Protein AF-A0A6A2ZH13-F1 (afdb_monomer_lite)

Structure (mmCIF, N/CA/C/O backbone):
data_AF-A0A6A2ZH13-F1
#
_entry.id   AF-A0A6A2ZH13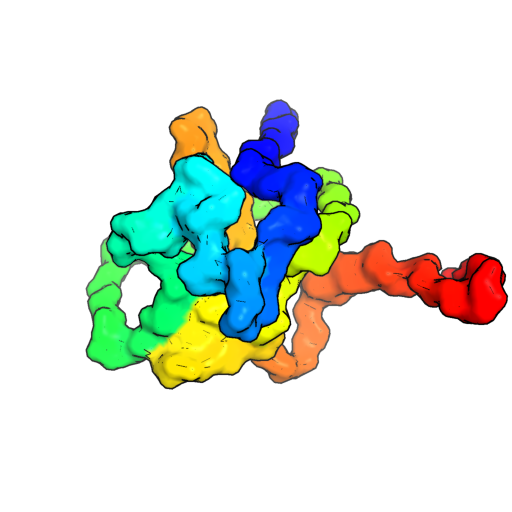-F1
#
loop_
_atom_site.group_PDB
_atom_site.id
_atom_site.type_symbol
_atom_site.label_atom_id
_atom_site.label_alt_id
_atom_site.label_comp_id
_atom_site.label_asym_id
_atom_site.label_entity_id
_atom_site.label_seq_id
_atom_site.pdbx_PDB_ins_code
_atom_site.Cartn_x
_atom_site.Cartn_y
_atom_site.Cartn_z
_atom_site.occupancy
_atom_site.B_iso_or_equiv
_atom_site.auth_seq_id
_atom_site.auth_comp_id
_atom_site.auth_asym_id
_atom_site.auth_atom_id
_atom_site.pdbx_PDB_model_num
ATOM 1 N N . MET A 1 1 ? -1.821 -17.998 -24.174 1.00 28.06 1 MET A N 1
ATOM 2 C CA . MET A 1 1 ? -1.899 -16.957 -23.129 1.00 28.06 1 MET A CA 1
ATOM 3 C C . MET A 1 1 ? -0.476 -16.535 -22.843 1.00 28.06 1 MET A C 1
ATOM 5 O O . MET A 1 1 ? 0.278 -17.348 -22.327 1.00 28.06 1 MET A O 1
ATOM 9 N N . ASN A 1 2 ? -0.084 -15.343 -23.284 1.00 23.81 2 ASN A N 1
ATOM 10 C CA . ASN A 1 2 ? 1.249 -14.827 -22.997 1.00 23.81 2 ASN A CA 1
ATOM 11 C C . ASN A 1 2 ? 1.234 -14.265 -21.579 1.00 23.81 2 ASN A C 1
ATOM 13 O O . ASN A 1 2 ? 0.382 -13.446 -21.248 1.00 23.81 2 ASN A O 1
ATOM 17 N N . VAL A 1 3 ? 2.145 -14.758 -20.747 1.00 30.86 3 VAL A N 1
ATOM 18 C CA . VAL A 1 3 ? 2.405 -14.202 -19.423 1.00 30.86 3 VAL A CA 1
ATOM 19 C C . VAL A 1 3 ? 3.229 -12.942 -19.642 1.00 30.86 3 VAL A C 1
ATOM 21 O O . VAL A 1 3 ? 4.420 -13.016 -19.932 1.00 30.86 3 VAL A O 1
ATOM 24 N N . SER A 1 4 ? 2.593 -11.782 -19.559 1.00 28.62 4 SER A N 1
ATOM 25 C CA . SER A 1 4 ? 3.297 -10.517 -19.397 1.00 28.62 4 SER A CA 1
ATOM 26 C C . SER A 1 4 ? 3.711 -10.417 -17.932 1.00 28.62 4 SER A C 1
ATOM 28 O O . SER A 1 4 ? 2.870 -10.290 -17.044 1.00 28.62 4 SER A O 1
ATOM 30 N N . ILE A 1 5 ? 5.017 -10.481 -17.671 1.00 37.97 5 ILE A N 1
ATOM 31 C CA . ILE A 1 5 ? 5.573 -9.938 -16.433 1.00 37.97 5 ILE A CA 1
ATOM 32 C C . ILE A 1 5 ? 5.234 -8.449 -16.469 1.00 37.97 5 ILE A C 1
ATOM 34 O O . ILE A 1 5 ? 5.678 -7.734 -17.367 1.00 37.97 5 ILE A O 1
ATOM 38 N N . ALA A 1 6 ? 4.401 -7.984 -15.543 1.00 35.94 6 ALA A N 1
ATOM 39 C CA . ALA A 1 6 ? 4.285 -6.557 -15.320 1.00 35.94 6 ALA A CA 1
ATOM 40 C C . ALA A 1 6 ? 5.614 -6.107 -14.699 1.00 35.94 6 ALA A C 1
ATOM 42 O O . ALA A 1 6 ? 5.851 -6.328 -13.515 1.00 35.94 6 ALA A O 1
ATOM 43 N N . SER A 1 7 ? 6.519 -5.562 -15.516 1.00 37.97 7 SER A N 1
ATOM 44 C CA . SER A 1 7 ? 7.622 -4.770 -14.987 1.00 37.97 7 SER A CA 1
ATOM 45 C C . SER A 1 7 ? 7.022 -3.452 -14.508 1.00 37.97 7 SER A C 1
ATOM 47 O O . SER A 1 7 ? 6.412 -2.705 -15.282 1.00 37.97 7 SER A O 1
ATOM 49 N N . PHE A 1 8 ? 7.124 -3.222 -13.207 1.00 50.12 8 PHE A N 1
ATOM 50 C CA . PHE A 1 8 ? 6.890 -1.920 -12.610 1.00 50.12 8 PHE A CA 1
ATOM 51 C C . PHE A 1 8 ? 8.252 -1.250 -12.489 1.00 50.12 8 PHE A C 1
ATOM 53 O O . PHE A 1 8 ? 9.172 -1.852 -11.936 1.00 50.12 8 PHE A O 1
ATOM 60 N N . ASP A 1 9 ? 8.383 -0.052 -13.062 1.00 45.75 9 ASP A N 1
ATOM 61 C CA . ASP A 1 9 ? 9.562 0.795 -12.884 1.00 45.75 9 ASP A CA 1
ATOM 62 C C . ASP A 1 9 ? 9.545 1.324 -11.448 1.00 45.75 9 ASP A C 1
ATOM 64 O O . ASP A 1 9 ? 9.076 2.423 -11.155 1.00 45.75 9 ASP A O 1
ATOM 68 N N . GLU A 1 10 ? 9.988 0.482 -10.528 1.00 54.59 10 GLU A N 1
ATOM 69 C CA . GLU A 1 10 ? 10.310 0.860 -9.162 1.00 54.59 10 GLU A CA 1
ATOM 70 C C . GLU A 1 10 ? 11.829 0.960 -9.037 1.00 54.59 10 GLU A C 1
ATOM 72 O O . GLU A 1 10 ? 12.555 0.318 -9.796 1.00 54.59 10 GLU A O 1
ATOM 77 N N . ALA A 1 11 ? 12.317 1.766 -8.092 1.00 53.09 11 ALA A N 1
ATOM 78 C CA . ALA A 1 11 ? 13.747 2.003 -7.920 1.00 53.09 11 ALA A CA 1
ATOM 79 C C . ALA A 1 11 ? 14.530 0.675 -7.849 1.00 53.09 11 ALA A C 1
ATOM 81 O O . ALA A 1 11 ? 14.278 -0.158 -6.975 1.00 53.09 11 ALA A O 1
ATOM 82 N N . GLU A 1 12 ? 15.453 0.470 -8.792 1.00 54.88 12 GLU A N 1
ATOM 83 C CA . GLU A 1 12 ? 16.316 -0.717 -8.831 1.00 54.88 12 GLU A CA 1
ATOM 84 C C . GLU A 1 12 ? 17.432 -0.646 -7.773 1.00 54.88 12 GLU A C 1
ATOM 86 O O . GLU A 1 12 ? 17.885 -1.684 -7.295 1.00 54.88 12 GLU A O 1
ATOM 91 N N . ASP A 1 13 ? 17.844 0.571 -7.383 1.00 59.72 13 ASP A N 1
ATOM 92 C CA . ASP A 1 13 ? 18.782 0.829 -6.285 1.00 59.72 13 ASP A CA 1
ATOM 93 C C . ASP A 1 13 ? 18.031 1.279 -5.026 1.00 59.72 13 ASP A C 1
ATOM 95 O O . ASP A 1 13 ? 17.500 2.386 -4.911 1.00 59.72 13 ASP A O 1
ATOM 99 N N . GLU A 1 14 ? 18.012 0.373 -4.060 1.00 60.22 14 GLU A N 1
ATOM 100 C CA . GLU A 1 14 ? 17.235 0.447 -2.829 1.00 60.22 14 GLU A CA 1
ATOM 101 C C . GLU A 1 14 ? 17.962 1.210 -1.699 1.00 60.22 14 GLU A C 1
ATOM 103 O O . GLU A 1 14 ? 17.412 1.358 -0.607 1.00 60.22 14 GLU A O 1
ATOM 108 N N . THR A 1 15 ? 19.181 1.725 -1.935 1.00 62.97 15 THR A N 1
ATOM 109 C CA . THR A 1 15 ? 19.929 2.575 -0.976 1.00 62.97 15 THR A CA 1
ATOM 110 C C . THR A 1 15 ? 19.598 4.067 -1.091 1.00 62.97 15 THR A C 1
ATOM 112 O O . THR A 1 15 ? 20.050 4.902 -0.287 1.00 62.97 15 THR A O 1
ATOM 115 N N . VAL A 1 16 ? 18.813 4.413 -2.109 1.00 81.94 16 VAL A N 1
ATOM 116 C CA . VAL A 1 16 ? 18.514 5.795 -2.478 1.00 81.94 16 VAL A CA 1
ATOM 117 C C . VAL A 1 16 ? 17.502 6.418 -1.513 1.00 81.94 16 VAL A C 1
ATOM 119 O O . VAL A 1 16 ? 17.639 7.598 -1.205 1.00 81.94 16 VAL A O 1
ATOM 122 N N . PHE A 1 17 ? 16.576 5.637 -0.942 1.00 88.56 17 PHE A N 1
ATOM 123 C CA . PHE A 1 17 ? 15.540 6.118 -0.019 1.00 88.56 17 PHE A CA 1
ATOM 124 C C . PHE A 1 17 ? 15.406 5.251 1.247 1.00 88.56 17 PHE A C 1
ATOM 126 O O . PHE A 1 17 ? 15.909 4.133 1.320 1.00 88.56 17 PHE A O 1
ATOM 133 N N . THR A 1 18 ? 14.732 5.773 2.274 1.00 88.62 18 THR A N 1
ATOM 134 C CA . THR A 1 18 ? 14.385 5.038 3.502 1.00 88.62 18 THR A CA 1
ATOM 135 C C . THR A 1 18 ? 12.989 5.407 4.002 1.00 88.62 18 THR A C 1
ATOM 137 O O . THR A 1 18 ? 12.449 6.458 3.661 1.00 88.62 18 THR A O 1
ATOM 140 N N . TYR A 1 19 ? 12.421 4.560 4.861 1.00 88.69 19 TYR A N 1
ATOM 141 C CA . TYR A 1 19 ? 11.164 4.806 5.577 1.00 88.69 19 TYR A CA 1
ATOM 142 C C . TYR A 1 19 ? 11.361 5.516 6.925 1.00 88.69 19 TYR A C 1
ATOM 144 O O . TYR A 1 19 ? 10.391 5.803 7.626 1.00 88.69 19 TYR A O 1
ATOM 152 N N . ILE A 1 20 ? 12.608 5.793 7.321 1.00 90.06 20 ILE A N 1
ATOM 153 C CA . ILE A 1 20 ? 12.905 6.457 8.594 1.00 90.06 20 ILE A CA 1
ATOM 154 C C . ILE A 1 20 ? 12.592 7.953 8.477 1.00 90.06 20 ILE A C 1
ATOM 156 O O . ILE A 1 20 ? 13.302 8.716 7.816 1.00 90.06 20 ILE A O 1
ATOM 160 N N . GLU A 1 21 ? 11.525 8.367 9.157 1.00 92.31 21 GLU A N 1
ATOM 161 C CA . GLU A 1 21 ? 11.105 9.764 9.281 1.00 92.31 21 GLU A CA 1
ATOM 162 C C . GLU A 1 21 ? 12.221 10.667 9.829 1.00 92.31 21 GLU A C 1
ATOM 164 O O . GLU A 1 21 ? 12.980 10.287 10.720 1.00 92.31 21 GLU A O 1
ATOM 169 N N . GLY A 1 22 ? 12.291 11.899 9.318 1.00 92.44 22 GLY A N 1
ATOM 170 C CA . GLY A 1 22 ? 13.236 12.923 9.781 1.00 92.44 22 GLY A CA 1
ATOM 171 C C . GLY A 1 22 ? 14.671 12.785 9.259 1.00 92.44 22 GLY A C 1
ATOM 172 O O . GLY A 1 22 ? 15.501 13.632 9.578 1.00 92.44 22 GLY A O 1
ATOM 173 N N . THR A 1 23 ? 14.964 11.760 8.457 1.00 93.50 23 THR A N 1
ATOM 174 C CA . THR A 1 23 ? 16.232 11.651 7.719 1.00 93.50 23 THR A CA 1
ATOM 175 C C . THR A 1 23 ? 16.162 12.403 6.390 1.00 93.50 23 THR A C 1
ATOM 177 O O . THR A 1 23 ? 15.077 12.648 5.864 1.00 93.50 23 THR A O 1
ATOM 180 N N . ASP A 1 24 ? 17.322 12.723 5.819 1.00 93.12 24 ASP A N 1
ATOM 181 C CA . ASP A 1 24 ? 17.467 13.332 4.489 1.00 93.12 24 ASP A CA 1
ATOM 182 C C . ASP A 1 24 ? 17.001 12.420 3.341 1.00 93.12 24 ASP A C 1
ATOM 184 O O . ASP A 1 24 ? 16.807 12.887 2.224 1.00 93.12 24 ASP A O 1
ATOM 188 N N . LYS A 1 25 ? 16.782 11.132 3.627 1.00 91.88 25 LYS A N 1
ATOM 189 C CA . LYS A 1 25 ? 16.256 10.115 2.706 1.00 91.88 25 LYS A CA 1
ATOM 190 C C . LYS A 1 25 ? 14.860 9.604 3.087 1.00 91.88 25 LYS A C 1
ATOM 192 O O . LYS A 1 25 ? 14.383 8.630 2.501 1.00 91.88 25 LYS A O 1
ATOM 197 N N . GLY A 1 26 ? 14.233 10.208 4.097 1.00 92.62 26 GLY A N 1
ATOM 198 C CA . GLY A 1 26 ? 12.935 9.787 4.621 1.00 92.62 26 GLY A CA 1
ATOM 199 C C . GLY A 1 26 ? 11.768 10.151 3.694 1.00 92.62 26 GLY A C 1
ATOM 200 O O . GLY A 1 26 ? 11.949 10.944 2.769 1.00 92.62 26 GLY A O 1
ATOM 201 N N . PRO A 1 27 ? 10.545 9.653 3.964 1.00 93.06 27 PRO A N 1
ATOM 202 C CA . PRO A 1 27 ? 9.388 9.829 3.077 1.00 93.06 27 PRO A CA 1
ATOM 203 C C . PRO A 1 27 ? 9.065 11.274 2.684 1.00 93.06 27 PRO A C 1
ATOM 205 O O . PRO A 1 27 ? 8.659 11.538 1.557 1.00 93.06 27 PRO A O 1
ATOM 208 N N . LYS A 1 28 ? 9.300 12.232 3.587 1.00 93.69 28 LYS A N 1
ATOM 209 C CA . LYS A 1 28 ? 9.086 13.671 3.335 1.00 93.69 28 LYS A CA 1
ATOM 210 C C . LYS A 1 28 ? 10.089 14.299 2.366 1.00 93.69 28 LYS A C 1
ATOM 212 O O . LYS A 1 28 ? 9.871 15.420 1.918 1.00 93.69 28 LYS A O 1
ATOM 217 N N . GLU A 1 29 ? 11.188 13.606 2.094 1.00 94.94 29 GLU A N 1
ATOM 218 C CA . GLU A 1 29 ? 12.286 14.080 1.255 1.00 94.94 29 GLU A CA 1
ATOM 219 C C . GLU A 1 29 ? 12.348 13.340 -0.091 1.00 94.94 29 GLU A C 1
ATOM 221 O O . GLU A 1 29 ? 13.099 13.754 -0.972 1.00 94.94 29 GLU A O 1
ATOM 226 N N . TRP A 1 30 ? 11.545 12.284 -0.297 1.00 93.00 30 TRP A N 1
ATOM 227 C CA . TRP A 1 30 ? 11.628 11.418 -1.480 1.00 93.00 30 TRP A CA 1
ATOM 228 C C . TRP A 1 30 ? 11.529 12.168 -2.810 1.00 93.00 30 TRP A C 1
ATOM 230 O O . TRP A 1 30 ? 12.286 11.861 -3.730 1.00 93.00 30 TRP A O 1
ATOM 240 N N . GLY A 1 31 ? 10.673 13.190 -2.925 1.00 92.44 31 GLY A N 1
ATOM 241 C CA . GLY A 1 31 ? 10.552 13.960 -4.165 1.00 92.44 31 GLY A CA 1
ATOM 242 C C . GLY A 1 31 ? 11.772 14.818 -4.518 1.00 92.44 31 GLY A C 1
ATOM 243 O O . GLY A 1 31 ? 11.839 15.343 -5.631 1.00 92.44 31 GLY A O 1
ATOM 244 N N . LYS A 1 32 ? 12.740 14.947 -3.603 1.00 93.62 32 LYS A N 1
ATOM 245 C CA . LYS A 1 32 ? 13.996 15.690 -3.789 1.00 93.62 32 LYS A CA 1
ATOM 246 C C . LYS A 1 32 ? 15.181 14.784 -4.119 1.00 93.62 32 LYS A C 1
ATOM 248 O O . LYS A 1 32 ? 16.205 15.294 -4.568 1.00 93.62 32 LYS A O 1
ATOM 253 N N . LEU A 1 33 ? 15.052 13.476 -3.889 1.00 91.25 33 LEU A N 1
ATOM 254 C CA . LEU A 1 33 ? 16.135 12.504 -4.067 1.00 91.25 33 LEU A CA 1
ATOM 255 C C . LEU A 1 33 ? 16.423 12.222 -5.544 1.00 91.25 33 LEU A C 1
ATOM 257 O O . LEU A 1 33 ? 17.583 12.081 -5.923 1.00 91.25 33 LEU A O 1
ATOM 261 N N . ASP A 1 34 ? 15.379 12.191 -6.374 1.00 88.31 34 ASP A N 1
ATOM 262 C CA . ASP A 1 34 ? 15.480 11.957 -7.813 1.00 88.31 34 ASP A CA 1
ATOM 263 C C . ASP A 1 34 ? 14.513 12.885 -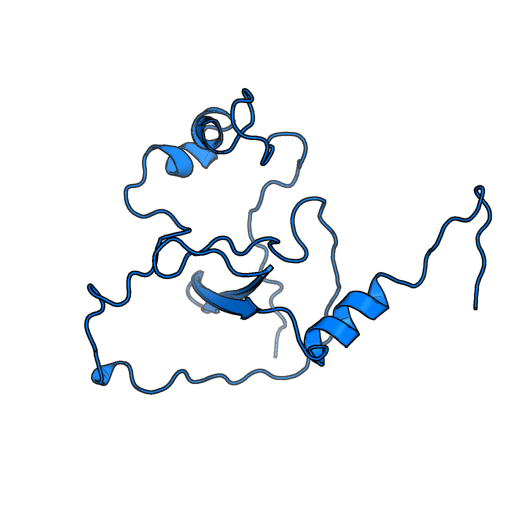8.575 1.00 88.31 34 ASP A C 1
ATOM 265 O O . ASP A 1 34 ? 13.335 12.987 -8.205 1.00 88.31 34 ASP A O 1
ATOM 269 N N . PRO A 1 35 ? 14.950 13.553 -9.661 1.00 88.44 35 PRO A N 1
ATOM 270 C CA . PRO A 1 35 ? 14.071 14.359 -10.508 1.00 88.44 35 PRO A CA 1
ATOM 271 C C . PRO A 1 35 ? 12.812 13.632 -11.014 1.00 88.44 35 PRO A C 1
ATOM 273 O O . PRO A 1 35 ? 11.771 14.273 -11.183 1.00 88.44 35 PRO A O 1
ATOM 276 N N . HIS A 1 36 ? 12.875 12.315 -11.232 1.00 88.19 36 HIS A N 1
ATOM 277 C CA . HIS A 1 36 ? 11.741 11.487 -11.655 1.00 88.19 36 HIS A CA 1
ATOM 278 C C . HIS A 1 36 ? 10.728 11.248 -10.525 1.00 88.19 36 HIS A C 1
ATOM 280 O O . HIS A 1 36 ? 9.570 10.935 -10.798 1.00 88.19 36 HIS A O 1
ATOM 286 N N . TRP A 1 37 ? 11.119 11.439 -9.261 1.00 90.62 37 TRP A N 1
ATOM 287 C CA . TRP A 1 37 ? 10.267 11.216 -8.083 1.00 90.62 37 TRP A CA 1
ATOM 288 C C . TRP A 1 37 ? 9.593 12.488 -7.581 1.00 90.62 37 TRP A C 1
ATOM 290 O O . TRP A 1 37 ? 8.833 12.453 -6.618 1.00 90.62 37 TRP A O 1
ATOM 300 N N . LYS A 1 38 ? 9.782 13.616 -8.270 1.00 92.31 38 LYS A N 1
ATOM 301 C CA . LYS A 1 38 ? 9.193 14.920 -7.926 1.00 92.31 38 LYS A CA 1
ATOM 302 C C . LYS A 1 38 ? 7.677 14.881 -7.685 1.00 92.31 38 LYS A C 1
ATOM 304 O O . LYS A 1 38 ? 7.126 15.743 -6.995 1.00 92.31 38 LYS A O 1
ATOM 309 N N . LEU A 1 39 ? 6.975 13.903 -8.258 1.00 90.19 39 LEU A N 1
ATOM 310 C CA . LEU A 1 39 ? 5.546 13.696 -8.023 1.00 90.19 39 LEU A CA 1
ATOM 311 C C . LEU A 1 39 ? 5.211 13.353 -6.563 1.00 90.19 39 LEU A C 1
ATOM 313 O O . LEU A 1 39 ? 4.125 13.737 -6.133 1.00 90.19 39 LEU A O 1
ATOM 317 N N . CYS A 1 40 ? 6.125 12.735 -5.808 1.00 89.25 40 CYS A N 1
ATOM 318 C CA . CYS A 1 40 ? 5.959 12.452 -4.377 1.00 89.25 40 CYS A CA 1
ATOM 319 C C . CYS A 1 40 ? 5.730 13.734 -3.555 1.00 89.25 40 CYS A C 1
ATOM 321 O O . CYS A 1 40 ? 4.959 13.722 -2.601 1.00 89.25 40 CYS A O 1
ATOM 323 N N . ASP A 1 41 ? 6.313 14.859 -3.984 1.00 90.00 41 ASP A N 1
ATOM 324 C CA . ASP A 1 41 ? 6.175 16.157 -3.306 1.00 90.00 41 ASP A CA 1
ATOM 325 C C . ASP A 1 41 ? 5.096 17.045 -3.941 1.00 90.00 41 ASP A C 1
ATOM 327 O O . ASP A 1 41 ? 4.447 17.852 -3.274 1.00 90.00 41 ASP A O 1
ATOM 331 N N . THR A 1 42 ? 4.933 16.963 -5.263 1.00 89.81 42 THR A N 1
ATOM 332 C CA . THR A 1 42 ? 4.166 17.964 -6.025 1.00 89.81 42 THR A CA 1
ATOM 333 C C . THR A 1 42 ? 2.738 17.545 -6.348 1.00 89.81 42 THR A C 1
ATOM 335 O O . THR A 1 42 ? 1.896 18.397 -6.657 1.00 89.81 42 THR A O 1
ATOM 338 N N . ARG A 1 43 ? 2.429 16.246 -6.310 1.00 89.19 43 ARG A N 1
ATOM 339 C CA . ARG A 1 43 ? 1.115 15.747 -6.714 1.00 89.19 43 ARG A CA 1
ATOM 340 C C . ARG A 1 43 ? 0.122 15.860 -5.558 1.00 89.19 43 ARG A C 1
ATOM 342 O O . ARG A 1 43 ? 0.395 15.467 -4.435 1.00 89.19 43 ARG A O 1
ATOM 349 N N . LYS A 1 44 ? -1.086 16.351 -5.850 1.00 90.06 44 LYS A N 1
ATOM 350 C CA . LYS A 1 44 ? -2.161 16.500 -4.845 1.00 90.06 44 LYS A CA 1
ATOM 351 C C . LYS A 1 44 ? -2.886 15.193 -4.511 1.00 90.06 44 LYS A C 1
ATOM 353 O O . LYS A 1 44 ? -3.562 15.112 -3.494 1.00 90.06 44 LYS A O 1
ATOM 358 N N . LEU A 1 45 ? -2.792 14.206 -5.399 1.00 92.50 45 LEU A N 1
ATOM 359 C CA . LEU A 1 45 ? -3.429 12.898 -5.266 1.00 92.50 45 LEU A CA 1
ATOM 360 C C . LEU A 1 45 ? -2.330 11.862 -5.036 1.00 92.50 45 LEU A C 1
ATOM 362 O O . LEU A 1 45 ? -1.757 11.327 -5.989 1.00 92.50 45 LEU A O 1
ATOM 366 N N . GLN A 1 46 ? -1.989 11.669 -3.767 1.00 94.00 46 GLN A N 1
ATOM 367 C CA . GLN A 1 46 ? -1.032 10.672 -3.298 1.00 94.00 46 GLN A CA 1
ATOM 368 C C . GLN A 1 46 ? -1.735 9.663 -2.393 1.00 94.00 46 GLN A C 1
ATOM 370 O O . GLN A 1 46 ? -2.764 9.964 -1.785 1.00 94.00 46 GLN A O 1
ATOM 375 N N . SER A 1 47 ? -1.156 8.472 -2.342 1.00 94.38 47 SER A N 1
ATOM 376 C CA . SER A 1 47 ? -1.502 7.403 -1.414 1.00 94.38 47 SER A CA 1
ATOM 377 C C . SER A 1 47 ? -0.311 7.169 -0.477 1.00 94.38 47 SER A C 1
ATOM 379 O O . SER A 1 47 ? 0.807 7.532 -0.845 1.00 94.38 47 SER A O 1
ATOM 381 N N . PRO A 1 48 ? -0.523 6.568 0.706 1.00 95.75 48 PRO A N 1
ATOM 382 C CA . PRO A 1 48 ? -1.808 6.147 1.275 1.00 95.75 48 PRO A CA 1
ATOM 383 C C . PRO A 1 48 ? -2.679 7.325 1.744 1.00 95.75 48 PRO A C 1
ATOM 385 O O . PRO A 1 48 ? -2.210 8.453 1.888 1.00 95.75 48 PRO A O 1
ATOM 388 N N . ILE A 1 49 ? -3.959 7.053 2.008 1.00 96.31 49 ILE A N 1
ATOM 389 C CA . ILE A 1 49 ? -4.898 8.013 2.611 1.00 96.31 49 ILE A CA 1
ATOM 390 C C . ILE A 1 49 ? -5.545 7.447 3.878 1.00 96.31 49 ILE A C 1
ATOM 392 O O . ILE A 1 49 ? -5.589 6.230 4.080 1.00 96.31 49 ILE A O 1
ATOM 396 N N . ASP A 1 50 ? -6.109 8.336 4.697 1.00 96.69 50 ASP A N 1
ATOM 397 C CA . ASP A 1 50 ? -7.090 7.935 5.704 1.00 96.69 50 ASP A CA 1
ATOM 398 C C . ASP A 1 50 ? -8.462 7.713 5.062 1.00 96.69 50 ASP A C 1
ATOM 400 O O . ASP A 1 50 ? -8.905 8.497 4.219 1.00 96.69 50 ASP A O 1
ATOM 404 N N . ILE A 1 51 ? -9.151 6.660 5.499 1.00 96.06 51 ILE A N 1
ATOM 405 C CA . ILE A 1 51 ? -10.499 6.294 5.066 1.00 96.06 51 ILE A CA 1
ATOM 406 C C . ILE A 1 51 ? -11.460 6.542 6.241 1.00 96.06 51 ILE A C 1
ATOM 408 O O . ILE A 1 51 ? -11.701 5.644 7.058 1.00 96.06 51 ILE A O 1
ATOM 412 N N . PRO A 1 52 ? -12.010 7.764 6.369 1.00 94.06 52 PRO A N 1
ATOM 413 C CA . PRO A 1 52 ? -12.913 8.113 7.456 1.00 94.06 52 PRO A CA 1
ATOM 414 C C . PRO A 1 52 ? -14.331 7.613 7.172 1.00 94.06 52 PRO A C 1
ATOM 416 O O . PRO A 1 52 ? -14.951 8.003 6.181 1.00 94.06 52 PRO A O 1
ATOM 419 N N . SER A 1 53 ? -14.907 6.825 8.080 1.00 88.81 53 SER A N 1
ATOM 420 C CA . SER A 1 53 ? -16.246 6.243 7.907 1.00 88.81 53 SER A CA 1
ATOM 421 C C . SER A 1 53 ? -17.350 7.294 7.748 1.00 88.81 53 SER A C 1
ATOM 423 O O . SER A 1 53 ? -18.335 7.052 7.059 1.00 88.81 53 SER A O 1
ATOM 425 N N . GLY A 1 54 ? -17.180 8.478 8.346 1.00 89.50 54 GLY A N 1
ATOM 426 C CA . GLY A 1 54 ? -18.150 9.578 8.285 1.00 89.50 54 GLY A CA 1
ATOM 42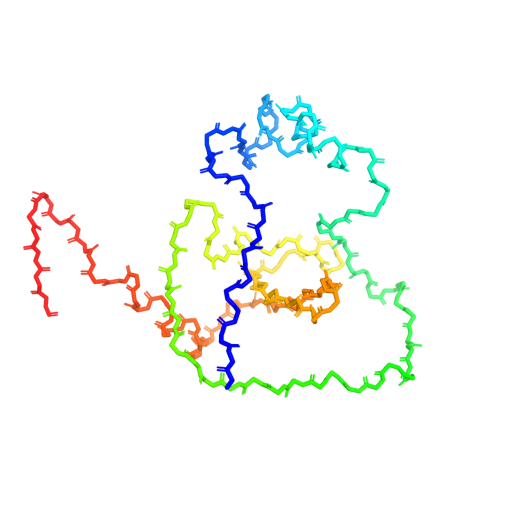7 C C . GLY A 1 54 ? -18.124 10.422 7.005 1.00 89.50 54 GLY A C 1
ATOM 428 O O . GLY A 1 54 ? -18.968 11.300 6.863 1.00 89.50 54 GLY A O 1
ATOM 429 N N . LYS A 1 55 ? -17.172 10.201 6.085 1.00 89.25 55 LYS A N 1
ATOM 430 C CA . LYS A 1 55 ? -17.078 10.956 4.815 1.00 89.25 55 LYS A CA 1
ATOM 431 C C . LYS A 1 55 ? -17.218 10.069 3.575 1.00 89.25 55 LYS A C 1
ATOM 433 O O . LYS A 1 55 ? -16.879 10.495 2.474 1.00 89.25 55 LYS A O 1
ATOM 438 N N . LEU A 1 56 ? -17.691 8.835 3.745 1.00 90.12 56 LEU A N 1
ATOM 439 C CA . LEU A 1 56 ? -17.876 7.907 2.636 1.00 90.12 56 LEU A CA 1
ATOM 440 C C . LEU A 1 56 ? -19.168 8.224 1.885 1.00 90.12 56 LEU A C 1
ATOM 442 O O . LEU A 1 56 ? -20.242 8.310 2.478 1.00 90.12 56 LEU A O 1
ATOM 446 N N . GLN A 1 57 ? -19.063 8.344 0.565 1.00 92.69 57 GLN A N 1
ATOM 447 C CA . GLN A 1 57 ? -20.221 8.365 -0.316 1.00 92.69 57 GLN A CA 1
ATOM 448 C C . GLN A 1 57 ? -20.510 6.937 -0.779 1.00 92.69 57 GLN A C 1
ATOM 450 O O . GLN A 1 57 ? -19.670 6.299 -1.412 1.00 92.69 57 GLN A O 1
ATOM 455 N N . LEU A 1 58 ? -21.706 6.430 -0.474 1.00 90.12 58 LEU A N 1
ATOM 456 C CA . LEU A 1 58 ? -22.158 5.162 -1.035 1.00 90.12 58 LEU A CA 1
ATOM 457 C C . LEU A 1 58 ? -22.484 5.365 -2.513 1.00 90.12 58 LEU A C 1
ATOM 459 O O . LEU A 1 58 ? -23.321 6.196 -2.863 1.00 90.12 58 LEU A O 1
ATOM 463 N N . VAL A 1 59 ? -21.844 4.572 -3.370 1.00 94.12 59 VAL A N 1
ATOM 464 C CA . VAL A 1 59 ? -22.065 4.587 -4.819 1.00 94.12 59 VAL A CA 1
ATOM 465 C C . VAL A 1 59 ? -22.487 3.179 -5.259 1.00 94.12 59 VAL A C 1
ATOM 467 O O . VAL A 1 59 ? -21.649 2.395 -5.705 1.00 94.12 59 VAL A O 1
ATOM 470 N N . PRO A 1 60 ? -23.778 2.808 -5.115 1.00 92.50 60 PRO A N 1
ATOM 471 C CA . PRO A 1 60 ? -24.250 1.450 -5.408 1.00 92.50 60 PRO A CA 1
ATOM 472 C C . PRO A 1 60 ? -24.007 1.003 -6.855 1.00 92.50 60 PRO A C 1
ATOM 474 O O . PRO A 1 60 ? -23.887 -0.192 -7.118 1.00 92.50 60 PRO A O 1
ATOM 477 N N . SER A 1 61 ? -23.902 1.952 -7.789 1.00 95.88 61 SER A N 1
ATOM 478 C CA . SER A 1 61 ? -23.627 1.689 -9.204 1.00 95.88 61 SER A CA 1
ATOM 479 C C . SER A 1 61 ? -22.251 1.070 -9.465 1.00 95.88 61 SER A C 1
ATOM 481 O O . SER A 1 61 ? -22.079 0.451 -10.511 1.00 95.88 61 SER A O 1
ATOM 483 N N . LEU A 1 62 ? -21.298 1.164 -8.525 1.00 92.75 62 LEU A N 1
ATOM 484 C CA . LEU A 1 62 ? -20.016 0.453 -8.619 1.00 92.75 62 LEU A CA 1
ATOM 485 C C . LEU A 1 62 ? -20.196 -1.074 -8.599 1.00 92.75 62 LEU A C 1
ATOM 487 O O . LEU A 1 62 ? -19.358 -1.807 -9.121 1.00 92.75 62 LEU A O 1
ATOM 491 N N . GLY A 1 63 ? -21.299 -1.562 -8.023 1.00 94.12 63 GLY A N 1
ATOM 492 C CA . GLY A 1 63 ? -21.571 -2.987 -7.897 1.00 94.12 63 GLY A CA 1
ATOM 493 C C . GLY A 1 63 ? -20.581 -3.709 -6.977 1.00 94.12 63 GLY A C 1
ATOM 494 O O . GLY A 1 63 ? -19.912 -3.113 -6.135 1.00 94.12 63 GLY A O 1
ATOM 495 N N . LYS A 1 64 ? -20.524 -5.038 -7.109 1.00 93.50 64 LYS A N 1
ATOM 496 C CA . LYS A 1 64 ? -19.577 -5.881 -6.365 1.00 93.50 64 LYS A CA 1
ATOM 497 C C . LYS A 1 64 ? -18.247 -5.954 -7.107 1.00 93.50 64 LYS A C 1
ATOM 499 O O . LYS A 1 64 ? -18.243 -6.094 -8.331 1.00 93.50 64 LYS A O 1
ATOM 504 N N . LEU A 1 65 ? -17.144 -5.957 -6.357 1.00 92.25 65 LEU A N 1
ATOM 505 C CA . LEU A 1 65 ? -15.819 -6.232 -6.908 1.00 92.25 65 LEU A CA 1
ATOM 506 C C . LEU A 1 65 ? -15.826 -7.606 -7.596 1.00 92.25 65 LEU A C 1
ATOM 508 O O . LEU A 1 65 ? -16.204 -8.612 -6.992 1.00 92.25 65 LEU A O 1
ATOM 512 N N . LYS A 1 66 ? -15.431 -7.638 -8.871 1.00 94.00 66 LYS A N 1
ATOM 513 C CA . LYS A 1 66 ? -15.311 -8.866 -9.661 1.00 94.00 66 LYS A CA 1
ATOM 514 C C . LYS A 1 66 ? -13.845 -9.267 -9.714 1.00 94.00 66 LYS A C 1
ATOM 516 O O . LYS A 1 66 ? -13.032 -8.534 -10.263 1.00 94.00 66 LYS A O 1
ATOM 521 N N . MET A 1 67 ? -13.527 -10.432 -9.164 1.00 89.69 67 MET A N 1
ATOM 522 C CA . MET A 1 67 ? -12.174 -10.982 -9.145 1.00 89.69 67 MET A CA 1
ATOM 523 C C . MET A 1 67 ? -12.181 -12.310 -9.892 1.00 89.69 67 MET A C 1
ATOM 525 O O . MET A 1 67 ? -12.982 -13.187 -9.577 1.00 89.69 67 MET A O 1
ATOM 529 N N . ASN A 1 68 ? -11.304 -12.450 -10.884 1.00 92.44 68 ASN A N 1
ATOM 530 C CA . ASN A 1 68 ? -11.140 -13.680 -11.655 1.00 92.44 68 ASN A CA 1
ATOM 531 C C . ASN A 1 68 ? -9.656 -14.059 -11.699 1.00 92.44 68 ASN A C 1
ATOM 533 O O . ASN A 1 68 ? -8.988 -13.895 -12.720 1.00 92.44 68 ASN A O 1
ATOM 537 N N . TYR A 1 69 ? -9.125 -14.488 -10.554 1.00 87.44 69 TYR A N 1
ATOM 538 C CA . TYR A 1 69 ? -7.737 -14.923 -10.439 1.00 87.44 69 TYR A CA 1
ATOM 539 C C . TYR A 1 69 ? -7.605 -16.408 -10.730 1.00 87.44 69 TYR A C 1
ATOM 541 O O . TYR A 1 69 ? -8.375 -17.222 -10.225 1.00 87.44 69 TYR A O 1
ATOM 549 N N . ASN A 1 70 ? -6.572 -16.750 -11.491 1.00 88.00 70 ASN A N 1
ATOM 550 C CA . ASN A 1 70 ? -6.193 -18.126 -11.761 1.00 88.00 70 ASN A CA 1
ATOM 551 C C . ASN A 1 70 ? -4.800 -18.379 -11.179 1.00 88.00 70 ASN A C 1
ATOM 553 O O . ASN A 1 70 ? -3.940 -17.502 -11.289 1.00 88.00 70 ASN A O 1
ATOM 557 N N . PRO A 1 71 ? -4.553 -19.550 -10.568 1.00 87.06 71 PRO A N 1
ATOM 558 C CA . PRO A 1 71 ? -3.216 -19.921 -10.135 1.00 87.06 71 PRO A CA 1
ATOM 559 C C . PRO A 1 71 ? -2.240 -19.916 -11.312 1.00 87.06 71 PRO A C 1
ATOM 561 O O . PRO A 1 71 ? -2.524 -20.482 -12.367 1.00 87.06 71 PRO A O 1
ATOM 564 N N . VAL A 1 72 ? -1.077 -19.308 -11.107 1.00 85.06 72 VAL A N 1
ATOM 565 C CA . VAL A 1 72 ? 0.037 -19.297 -12.058 1.00 85.06 72 VAL A CA 1
ATOM 566 C C . VAL A 1 72 ? 1.349 -19.476 -11.293 1.00 85.06 72 VAL A C 1
ATOM 568 O O . VAL A 1 72 ? 1.410 -19.107 -10.116 1.00 85.06 72 VAL A O 1
ATOM 571 N N . PRO A 1 73 ? 2.402 -20.036 -11.915 1.00 87.62 73 PRO A N 1
ATOM 572 C CA . PRO A 1 73 ? 3.735 -20.011 -11.329 1.00 87.62 73 PRO A CA 1
ATOM 573 C C . PRO A 1 73 ? 4.152 -18.571 -11.013 1.00 87.62 73 PRO A C 1
ATOM 575 O O . PRO A 1 73 ? 4.012 -17.683 -11.853 1.00 87.62 73 PRO A O 1
ATOM 578 N N . ALA A 1 74 ? 4.661 -18.350 -9.806 1.00 81.69 74 ALA A N 1
ATOM 579 C CA . ALA A 1 74 ? 5.094 -17.045 -9.327 1.00 81.69 74 ALA A CA 1
ATOM 580 C C . ALA A 1 74 ? 6.427 -17.177 -8.588 1.00 81.69 74 ALA A C 1
ATOM 582 O O . ALA A 1 74 ? 6.725 -18.224 -8.011 1.00 81.69 74 ALA A O 1
ATOM 583 N N . VAL A 1 75 ? 7.216 -16.104 -8.600 1.00 81.38 75 VAL A N 1
ATOM 584 C CA . VAL A 1 75 ? 8.485 -16.012 -7.873 1.00 81.38 75 VAL A CA 1
ATOM 585 C C . VAL A 1 75 ? 8.306 -15.029 -6.729 1.00 81.38 75 VAL A C 1
ATOM 587 O O . VAL A 1 75 ? 7.885 -13.894 -6.945 1.00 81.38 75 VAL A O 1
ATOM 590 N N . LEU A 1 76 ? 8.636 -15.464 -5.515 1.00 80.56 76 LEU A N 1
ATOM 591 C CA . LEU A 1 76 ? 8.729 -14.569 -4.372 1.00 80.56 76 LEU A CA 1
ATOM 592 C C . LEU A 1 76 ? 10.071 -13.838 -4.444 1.00 80.56 76 LEU A C 1
ATOM 594 O O . LEU A 1 76 ? 11.122 -14.469 -4.345 1.00 80.56 76 LEU A O 1
ATOM 598 N N . LYS A 1 77 ? 10.036 -12.519 -4.629 1.00 77.75 77 LYS A N 1
ATOM 599 C CA . LYS A 1 77 ? 11.228 -11.669 -4.630 1.00 77.75 77 LYS A CA 1
ATOM 600 C C . LYS A 1 77 ? 11.195 -10.796 -3.384 1.00 77.75 77 LYS A C 1
ATOM 602 O O . LYS A 1 77 ? 10.265 -10.021 -3.212 1.00 77.75 77 LYS A O 1
ATOM 607 N N . ASN A 1 78 ? 12.199 -10.939 -2.524 1.00 73.56 78 ASN A N 1
ATOM 608 C CA . ASN A 1 78 ? 12.447 -9.979 -1.458 1.00 73.56 78 ASN A CA 1
ATOM 609 C C . ASN A 1 78 ? 13.328 -8.859 -2.015 1.00 73.56 78 ASN A C 1
ATOM 611 O O . ASN A 1 78 ? 14.422 -9.132 -2.508 1.00 73.56 78 ASN A O 1
ATOM 615 N N . ARG A 1 79 ? 12.837 -7.629 -1.935 1.00 67.69 79 ARG A N 1
ATOM 616 C CA . ARG A 1 79 ? 13.489 -6.409 -2.421 1.00 67.69 79 ARG A CA 1
ATOM 617 C C . ARG A 1 79 ? 13.896 -5.475 -1.277 1.00 67.69 79 ARG A C 1
ATOM 619 O O . ARG A 1 79 ? 13.858 -4.260 -1.390 1.00 67.69 79 ARG A O 1
ATOM 626 N N . GLY A 1 80 ? 14.143 -6.042 -0.095 1.00 68.50 80 GLY A N 1
ATOM 627 C CA . GLY A 1 80 ? 14.536 -5.310 1.113 1.00 68.50 80 GLY A CA 1
ATOM 628 C C . GLY A 1 80 ? 13.402 -4.520 1.778 1.00 68.50 80 GLY A C 1
ATOM 629 O O . GLY A 1 80 ? 13.243 -4.601 2.995 1.00 68.50 80 GLY A O 1
ATOM 630 N N . HIS A 1 81 ? 12.595 -3.810 0.992 1.00 65.81 81 HIS A N 1
ATOM 631 C CA . HIS A 1 81 ? 11.578 -2.859 1.435 1.00 65.81 81 HIS A CA 1
ATOM 632 C C . HIS A 1 81 ? 10.146 -3.387 1.320 1.00 65.81 81 HIS A C 1
ATOM 634 O O . HIS A 1 81 ? 9.269 -2.925 2.048 1.00 65.81 81 HIS A O 1
ATOM 640 N N . ASP A 1 82 ? 9.900 -4.374 0.455 1.00 63.72 82 ASP A N 1
ATOM 641 C CA . ASP A 1 82 ? 8.564 -4.893 0.179 1.00 63.72 82 ASP A CA 1
ATOM 642 C C . ASP A 1 82 ? 8.534 -6.422 -0.006 1.00 63.72 82 ASP A C 1
ATOM 644 O O . ASP A 1 82 ? 9.066 -7.026 -0.932 1.00 63.72 82 ASP A O 1
ATOM 648 N N . ILE A 1 83 ? 7.838 -7.062 0.928 1.00 66.44 83 ILE A N 1
ATOM 649 C CA . ILE A 1 83 ? 7.107 -8.325 0.708 1.00 66.44 83 ILE A CA 1
ATOM 650 C C . ILE A 1 83 ? 5.640 -8.118 1.120 1.00 66.44 83 ILE A C 1
ATOM 652 O O . ILE A 1 83 ? 4.723 -8.757 0.606 1.00 66.44 83 ILE A O 1
ATOM 656 N N . LYS A 1 84 ? 5.431 -7.226 2.096 1.00 72.06 84 LYS A N 1
ATOM 657 C CA . LYS A 1 84 ? 4.163 -6.788 2.674 1.00 72.06 84 LYS A CA 1
ATOM 658 C C . LYS A 1 84 ? 4.408 -5.487 3.448 1.00 72.06 84 LYS A C 1
ATOM 660 O O . LYS A 1 84 ? 5.491 -5.334 4.015 1.00 72.06 84 LYS A O 1
ATOM 665 N N . HIS A 1 85 ? 3.406 -4.619 3.563 1.00 84.00 85 HIS A N 1
ATOM 666 C CA . HIS A 1 85 ? 3.511 -3.420 4.400 1.00 84.00 85 HIS A CA 1
ATOM 667 C C . HIS A 1 85 ? 3.079 -3.750 5.830 1.00 84.00 85 HIS A C 1
ATOM 669 O O . HIS A 1 85 ? 2.001 -4.308 6.057 1.00 84.00 85 HIS A O 1
ATOM 675 N N . SER A 1 86 ? 3.938 -3.441 6.801 1.00 88.62 86 SER A N 1
ATOM 676 C CA . SER A 1 86 ? 3.687 -3.669 8.225 1.00 88.62 86 SER A CA 1
ATOM 677 C C . SER A 1 86 ? 4.228 -2.488 9.035 1.00 88.62 86 SER A C 1
ATOM 679 O O . SER A 1 86 ? 5.449 -2.346 9.116 1.00 88.62 86 SER A O 1
ATOM 681 N N . PRO A 1 87 ? 3.373 -1.669 9.680 1.00 93.50 87 PRO A N 1
ATOM 682 C CA . PRO A 1 87 ? 1.902 -1.751 9.744 1.00 93.50 87 PRO A CA 1
ATOM 683 C C . PRO A 1 87 ? 1.212 -1.415 8.405 1.00 93.50 87 PRO A C 1
ATOM 685 O O . PRO A 1 87 ? 1.889 -1.136 7.420 1.00 93.50 87 PRO A O 1
ATOM 688 N N . SER A 1 88 ? -0.129 -1.426 8.360 1.00 95.06 88 SER A N 1
ATOM 689 C CA . SER A 1 88 ? -0.866 -0.972 7.167 1.00 95.06 88 SER A CA 1
ATOM 690 C C . SER A 1 88 ? -0.507 0.464 6.804 1.00 95.06 88 SER A C 1
ATOM 692 O O . SER A 1 88 ? -0.319 1.293 7.699 1.00 95.06 88 SER A O 1
ATOM 694 N N . GLU A 1 89 ? -0.458 0.767 5.510 1.00 95.12 89 GLU A N 1
ATOM 695 C CA . GLU A 1 89 ? -0.178 2.104 4.992 1.00 95.12 89 GLU A CA 1
ATOM 696 C C . GLU A 1 89 ? -1.426 2.980 5.059 1.00 95.12 89 GLU A C 1
ATOM 698 O O . GLU A 1 89 ? -1.373 4.087 5.605 1.00 95.12 89 GLU A O 1
ATOM 703 N N . HIS A 1 90 ? -2.559 2.454 4.583 1.00 96.94 90 HIS A N 1
ATOM 704 C CA . HIS A 1 90 ? -3.863 3.082 4.746 1.00 96.94 90 HIS A CA 1
ATOM 705 C C . HIS A 1 90 ? -4.299 3.027 6.209 1.00 96.94 90 HIS A C 1
ATOM 707 O O . HIS A 1 90 ? -4.055 2.054 6.936 1.00 96.94 90 HIS A O 1
ATOM 713 N N . THR A 1 91 ? -4.994 4.076 6.633 1.00 97.06 91 THR A N 1
ATOM 714 C CA . THR A 1 91 ? -5.648 4.142 7.939 1.00 97.06 91 THR A CA 1
ATOM 715 C C . THR A 1 91 ? -7.157 4.157 7.774 1.00 97.06 91 THR A C 1
ATOM 717 O O . THR A 1 91 ? -7.691 4.597 6.758 1.00 97.06 91 THR A O 1
ATOM 720 N N . PHE A 1 92 ? -7.858 3.672 8.792 1.00 96.50 92 PHE A N 1
ATOM 721 C CA . PHE A 1 92 ? -9.312 3.725 8.859 1.00 96.50 92 PHE A CA 1
ATOM 722 C C . PHE A 1 92 ? -9.680 4.463 10.134 1.00 96.50 92 PHE A C 1
ATOM 724 O O . PHE A 1 92 ? -9.399 3.974 11.231 1.00 96.50 92 PHE A O 1
ATOM 731 N N . ASN A 1 93 ? -10.274 5.649 9.992 1.00 96.19 93 ASN A N 1
ATOM 732 C CA . ASN A 1 93 ? -10.514 6.568 11.108 1.00 96.19 93 ASN A CA 1
ATOM 733 C C . ASN A 1 93 ? -9.231 6.845 11.923 1.00 96.19 93 ASN A C 1
ATOM 735 O O . ASN A 1 93 ? -9.228 6.754 13.150 1.00 96.19 93 ASN A O 1
ATOM 739 N N . GLY A 1 94 ? -8.114 7.089 11.236 1.00 96.19 94 GLY A N 1
ATOM 740 C CA . GLY A 1 94 ? -6.797 7.329 11.830 1.00 96.19 94 GLY A CA 1
ATOM 741 C C . GLY A 1 94 ? -6.106 6.094 12.421 1.00 96.19 94 GLY A C 1
ATOM 742 O O . GLY A 1 94 ? -4.985 6.202 12.909 1.00 96.19 94 GLY A O 1
ATOM 743 N N . THR A 1 95 ? -6.733 4.914 12.380 1.00 96.12 95 THR A N 1
ATOM 744 C CA . THR A 1 95 ? -6.171 3.685 12.960 1.00 96.12 95 THR A CA 1
ATOM 745 C C . THR A 1 95 ? -5.489 2.830 11.897 1.00 96.12 95 THR A C 1
ATOM 747 O O . THR A 1 95 ? -6.086 2.534 10.858 1.00 96.12 95 THR A O 1
ATOM 750 N N . ARG A 1 96 ? -4.252 2.395 12.174 1.00 96.38 96 ARG A N 1
ATOM 751 C CA . ARG A 1 96 ? -3.525 1.414 11.355 1.00 96.38 96 ARG A CA 1
ATOM 752 C C . ARG A 1 96 ? -3.900 -0.018 11.734 1.00 96.38 96 ARG A C 1
ATOM 754 O O . ARG A 1 96 ? -4.137 -0.337 12.898 1.00 96.38 96 ARG A O 1
ATOM 761 N N . TYR A 1 97 ? -3.913 -0.881 10.733 1.00 95.75 97 TYR A N 1
ATOM 762 C CA . TYR A 1 97 ? -4.024 -2.326 10.858 1.00 95.75 97 TYR A CA 1
ATOM 763 C C . TYR A 1 97 ? -2.631 -2.958 10.976 1.00 95.75 97 TYR A C 1
ATOM 765 O O . TYR A 1 97 ? -1.613 -2.308 10.737 1.00 95.75 97 TYR A O 1
ATOM 773 N N . ALA A 1 98 ? -2.578 -4.233 11.366 1.00 94.06 98 ALA A N 1
ATOM 774 C CA . ALA A 1 98 ? -1.311 -4.925 11.604 1.00 94.06 98 ALA A CA 1
ATOM 775 C C . ALA A 1 98 ? -0.518 -5.149 10.308 1.00 94.06 98 ALA A C 1
ATOM 777 O O . ALA A 1 98 ? 0.707 -5.179 10.334 1.00 94.06 98 ALA A O 1
ATOM 778 N N . LEU A 1 99 ? -1.222 -5.310 9.187 1.00 91.38 99 LEU A N 1
ATOM 779 C CA . LEU A 1 99 ? -0.628 -5.578 7.886 1.00 91.38 99 LEU A CA 1
ATOM 780 C C . LEU A 1 99 ? -1.501 -5.026 6.766 1.00 91.38 99 LEU A C 1
ATOM 782 O O . LEU A 1 99 ? -2.727 -5.004 6.899 1.00 91.38 99 LEU A O 1
ATOM 786 N N . GLU A 1 100 ? -0.874 -4.689 5.646 1.00 91.50 100 GLU A N 1
ATOM 787 C CA . GLU A 1 100 ? -1.534 -4.437 4.373 1.00 91.50 100 GLU A CA 1
ATOM 788 C C . GLU A 1 100 ? -0.823 -5.157 3.220 1.00 91.50 100 GLU A C 1
ATOM 790 O O . GLU A 1 100 ? 0.400 -5.104 3.084 1.00 91.50 100 GLU A O 1
ATOM 795 N N . LEU A 1 101 ? -1.609 -5.864 2.405 1.00 90.25 101 LEU A N 1
ATOM 796 C CA . LEU A 1 101 ? -1.162 -6.544 1.193 1.00 90.25 101 LEU A CA 1
ATOM 797 C C . LEU A 1 101 ? -1.724 -5.816 -0.026 1.00 90.25 101 LEU A C 1
ATOM 799 O O . LEU A 1 101 ? -2.943 -5.673 -0.139 1.00 90.25 101 LEU A O 1
ATOM 803 N N . HIS A 1 102 ? -0.856 -5.418 -0.953 1.00 90.38 102 HIS A N 1
ATOM 804 C CA . HIS A 1 102 ? -1.245 -4.821 -2.229 1.00 90.38 102 HIS A CA 1
ATOM 805 C C . HIS A 1 102 ? -1.184 -5.848 -3.357 1.00 90.38 102 HIS A C 1
ATOM 807 O O . HIS A 1 102 ? -0.168 -6.501 -3.573 1.00 90.38 102 HIS A O 1
ATOM 813 N N . MET A 1 103 ? -2.281 -5.975 -4.099 1.00 88.75 103 MET A N 1
ATOM 814 C CA . MET A 1 103 ? -2.341 -6.709 -5.362 1.00 88.75 103 MET A CA 1
ATOM 815 C C . MET A 1 103 ? -2.393 -5.692 -6.497 1.00 88.75 103 MET A C 1
ATOM 817 O O . MET A 1 103 ? -3.389 -4.975 -6.649 1.00 88.75 103 MET A O 1
ATOM 821 N N . VAL A 1 104 ? -1.313 -5.611 -7.268 1.00 88.44 104 VAL A N 1
ATOM 822 C CA . VAL A 1 104 ? -1.139 -4.635 -8.346 1.00 88.44 104 VAL A CA 1
ATOM 823 C C . VAL A 1 104 ? -1.574 -5.248 -9.678 1.00 88.44 104 VAL A C 1
ATOM 825 O O . VAL A 1 104 ? -1.156 -6.347 -10.037 1.00 88.44 104 VAL A O 1
ATOM 828 N N . HIS A 1 105 ? -2.422 -4.535 -10.416 1.00 88.19 105 HIS A N 1
ATOM 829 C CA . HIS A 1 105 ? -2.985 -4.959 -11.696 1.00 88.19 105 HIS A CA 1
ATOM 830 C C . HIS A 1 105 ? -2.672 -3.922 -12.763 1.00 88.19 105 HIS A C 1
ATOM 832 O O . HIS A 1 105 ? -2.737 -2.720 -12.499 1.00 88.19 105 HIS A O 1
ATOM 838 N N . LYS A 1 106 ? -2.403 -4.399 -13.976 1.00 91.44 106 LYS A N 1
ATOM 839 C CA . LYS A 1 106 ? -2.181 -3.572 -15.158 1.00 91.44 106 LYS A CA 1
ATOM 840 C C . LYS A 1 106 ? -3.123 -4.021 -16.271 1.00 91.44 106 LYS A C 1
ATOM 842 O O . LYS A 1 106 ? -3.213 -5.221 -16.528 1.00 91.44 106 LYS A O 1
ATOM 847 N N . SER A 1 107 ? -3.838 -3.088 -16.894 1.00 93.12 107 SER A N 1
ATOM 848 C CA . SER A 1 107 ? -4.653 -3.376 -18.081 1.00 93.12 107 SER A CA 1
ATOM 849 C C . SER A 1 107 ? -3.773 -3.500 -19.330 1.00 93.12 107 SER A C 1
ATOM 851 O O . SER A 1 107 ? -2.632 -3.033 -19.345 1.00 93.12 107 SER A O 1
ATOM 853 N N . ASP A 1 108 ? -4.312 -4.070 -20.411 1.00 93.56 108 ASP A N 1
ATOM 854 C CA . ASP A 1 108 ? -3.619 -4.135 -21.710 1.00 93.56 108 ASP A CA 1
ATOM 855 C C . ASP A 1 108 ? -3.321 -2.738 -22.291 1.00 93.56 108 ASP A C 1
ATOM 857 O O . ASP A 1 108 ? -2.421 -2.575 -23.113 1.00 93.56 108 ASP A O 1
ATOM 861 N N . HIS A 1 109 ? -4.040 -1.713 -21.826 1.00 92.62 109 HIS A N 1
ATOM 862 C CA . HIS A 1 109 ? -3.814 -0.306 -22.166 1.00 92.62 109 HIS A CA 1
ATOM 863 C C . HIS A 1 109 ? -2.821 0.396 -21.225 1.00 92.62 109 HIS A C 1
ATOM 865 O O . HIS A 1 109 ? -2.556 1.585 -21.384 1.00 92.62 109 HIS A O 1
ATOM 871 N N . GLY A 1 110 ? -2.254 -0.326 -20.255 1.00 88.88 110 GLY A N 1
ATOM 872 C CA . GLY A 1 110 ? -1.265 0.191 -19.313 1.00 88.88 110 GLY A CA 1
ATOM 873 C C . GLY A 1 110 ? -1.845 0.921 -18.102 1.00 88.88 110 GLY A C 1
ATOM 874 O O . GLY A 1 110 ? -1.083 1.522 -17.348 1.00 88.88 110 GLY A O 1
ATOM 875 N N . GLU A 1 111 ? -3.160 0.868 -17.886 1.00 92.56 111 GLU A N 1
ATOM 876 C CA . GLU A 1 111 ? -3.798 1.474 -16.716 1.00 92.56 111 GLU A CA 1
ATOM 877 C C . GLU A 1 111 ? -3.542 0.634 -15.467 1.00 92.56 111 GLU A C 1
ATOM 879 O O . GLU A 1 111 ? -3.510 -0.595 -15.526 1.00 92.56 111 GLU A O 1
ATOM 884 N N . MET A 1 112 ? -3.406 1.305 -14.327 1.00 89.81 112 MET A N 1
ATOM 885 C CA . MET A 1 112 ? -3.024 0.687 -13.063 1.00 89.81 112 MET A CA 1
ATOM 886 C C . MET A 1 112 ? -4.189 0.635 -12.081 1.00 89.81 112 MET A C 1
ATOM 888 O O . MET A 1 112 ? -4.889 1.629 -11.886 1.00 89.81 112 MET A O 1
ATOM 892 N N . ALA A 1 113 ? -4.350 -0.503 -11.405 1.00 92.19 113 ALA A N 1
ATOM 893 C CA . ALA A 1 113 ? -5.281 -0.656 -10.293 1.00 92.19 113 ALA A CA 1
ATOM 894 C C . ALA A 1 113 ? -4.650 -1.472 -9.159 1.00 92.19 113 ALA A C 1
ATOM 896 O O . ALA A 1 113 ? -4.099 -2.549 -9.382 1.00 92.19 113 ALA A O 1
ATOM 897 N N . VAL A 1 114 ? -4.777 -0.988 -7.923 1.00 93.44 114 VAL A N 1
ATOM 898 C CA . VAL A 1 114 ? -4.298 -1.691 -6.726 1.00 93.44 114 VAL A CA 1
ATOM 899 C C . VAL A 1 114 ? -5.494 -2.118 -5.886 1.00 93.44 114 VAL A C 1
ATOM 901 O O . VAL A 1 114 ? -6.359 -1.307 -5.566 1.00 93.44 114 VAL A O 1
ATOM 904 N N . THR A 1 115 ? -5.550 -3.400 -5.532 1.00 92.75 115 THR A N 1
ATOM 905 C CA . THR A 1 115 ? -6.489 -3.912 -4.525 1.00 92.75 115 THR A CA 1
ATOM 906 C C . THR A 1 115 ? -5.719 -4.163 -3.236 1.00 92.75 115 THR A C 1
ATOM 908 O O . THR A 1 115 ? -4.822 -5.004 -3.216 1.00 92.75 115 THR A O 1
ATOM 911 N N . ALA A 1 116 ? -6.065 -3.441 -2.171 1.00 92.69 116 ALA A N 1
ATOM 912 C CA . ALA A 1 116 ? -5.429 -3.575 -0.865 1.00 92.69 116 ALA A CA 1
ATOM 913 C C . ALA A 1 116 ? -6.275 -4.433 0.089 1.00 92.69 116 ALA A C 1
ATOM 915 O O . ALA A 1 116 ? -7.489 -4.252 0.193 1.00 92.69 116 ALA A O 1
ATOM 916 N N . VAL A 1 117 ? -5.628 -5.350 0.811 1.00 92.88 117 VAL A N 1
ATOM 917 C CA . VAL A 1 117 ? -6.233 -6.150 1.887 1.00 92.88 117 VAL A CA 1
ATOM 918 C C . VAL A 1 117 ? -5.530 -5.819 3.195 1.00 92.88 117 VAL A C 1
ATOM 920 O O . VAL A 1 117 ? -4.320 -6.004 3.306 1.00 92.88 117 VAL A O 1
ATOM 923 N N . VAL A 1 118 ? -6.285 -5.365 4.195 1.00 94.44 118 VAL A N 1
ATOM 924 C CA . VAL A 1 118 ? -5.762 -5.083 5.540 1.00 94.44 118 VAL A CA 1
ATOM 925 C C . VAL A 1 118 ? -6.069 -6.213 6.516 1.00 94.44 118 VAL A C 1
ATOM 927 O O . VAL A 1 118 ? -7.158 -6.788 6.494 1.00 94.44 118 VAL A O 1
ATOM 930 N N . TYR A 1 119 ? -5.122 -6.517 7.404 1.00 93.25 119 TYR A N 1
ATOM 931 C CA . TYR A 1 119 ? -5.219 -7.642 8.335 1.00 93.25 119 TYR A CA 1
ATOM 932 C C . TYR A 1 119 ? -5.217 -7.188 9.792 1.00 93.25 119 TYR A C 1
ATOM 934 O O . TYR A 1 119 ? -4.527 -6.248 10.193 1.00 93.25 119 TYR A O 1
ATOM 942 N N . LYS A 1 120 ? -5.956 -7.930 10.614 1.00 93.06 120 LYS A N 1
ATOM 943 C CA . LYS A 1 120 ? -5.829 -7.916 12.074 1.00 93.06 120 LYS A CA 1
ATOM 944 C C . LYS A 1 120 ? -5.125 -9.196 12.515 1.00 93.06 120 LYS A C 1
ATOM 946 O O . LYS A 1 120 ? -5.196 -10.207 11.818 1.00 93.06 120 LYS A O 1
ATOM 951 N N . TYR A 1 121 ? -4.495 -9.166 13.685 1.00 90.06 121 TYR A N 1
ATOM 952 C CA . TYR A 1 121 ? -4.018 -10.393 14.318 1.00 90.06 121 TYR A CA 1
ATOM 953 C C . TYR A 1 121 ? -5.174 -11.377 14.522 1.00 90.06 121 TYR A C 1
ATOM 955 O O . TYR A 1 121 ? -6.292 -10.981 14.862 1.00 90.06 121 TYR A O 1
ATOM 963 N N . GLY A 1 122 ? -4.903 -12.661 14.304 1.00 92.75 122 GLY A N 1
ATOM 964 C CA . GLY A 1 122 ? -5.919 -13.698 14.366 1.00 92.75 122 GLY A CA 1
ATOM 965 C C . GLY A 1 122 ? -5.428 -15.019 13.793 1.00 92.75 122 GLY A C 1
ATOM 966 O O . GLY A 1 122 ? -4.248 -15.353 13.887 1.00 92.75 122 GLY A O 1
ATOM 967 N N . ARG A 1 123 ? -6.358 -15.781 13.210 1.00 92.19 123 ARG A N 1
ATOM 968 C CA . ARG A 1 123 ? -6.042 -17.061 12.566 1.00 92.19 123 ARG A CA 1
ATOM 969 C C . ARG A 1 123 ? -5.071 -16.848 11.394 1.00 92.19 123 ARG A C 1
ATOM 971 O O . ARG A 1 123 ? -5.215 -15.844 10.697 1.00 92.19 123 ARG A O 1
ATOM 978 N N . PRO A 1 124 ? -4.137 -17.787 11.150 1.00 89.62 124 PRO A N 1
ATOM 979 C CA . PRO A 1 124 ? -3.266 -17.730 9.983 1.00 89.62 124 PRO A CA 1
ATOM 980 C C . PRO A 1 124 ? -4.068 -17.614 8.686 1.00 89.62 124 PRO A C 1
ATOM 982 O O . PRO A 1 124 ? -5.044 -18.342 8.484 1.00 89.62 124 PRO A O 1
ATOM 985 N N . ASP A 1 125 ? -3.644 -16.703 7.815 1.00 90.50 125 ASP A N 1
ATOM 986 C CA . ASP A 1 125 ? -4.209 -16.570 6.479 1.00 90.50 125 ASP A CA 1
ATOM 987 C C . ASP A 1 125 ? -3.605 -17.642 5.547 1.00 90.50 125 ASP A C 1
ATOM 989 O O . ASP A 1 125 ? -2.380 -17.714 5.437 1.00 90.50 125 ASP A O 1
ATOM 993 N N . PRO A 1 126 ? -4.411 -18.469 4.851 1.00 88.56 126 PRO A N 1
ATOM 994 C CA . PRO A 1 126 ? -3.894 -19.554 4.014 1.00 88.56 126 PRO A CA 1
ATOM 995 C C . PRO A 1 126 ? -2.969 -19.105 2.877 1.00 88.56 126 PRO A C 1
ATOM 997 O O . PRO A 1 126 ? -2.121 -19.884 2.433 1.00 88.56 126 PRO A O 1
ATOM 1000 N N . PHE A 1 127 ? -3.140 -17.884 2.361 1.00 85.44 127 PHE A N 1
ATOM 1001 C CA . PHE A 1 127 ? -2.255 -17.336 1.341 1.00 85.44 127 PHE A CA 1
ATOM 1002 C C . PHE A 1 127 ? -0.923 -16.913 1.966 1.00 85.44 127 PHE A C 1
ATOM 1004 O O . PHE A 1 127 ? 0.122 -17.409 1.539 1.00 85.44 127 PHE A O 1
ATOM 1011 N N . LEU A 1 128 ? -0.950 -16.100 3.026 1.00 84.06 128 LEU A N 1
ATOM 1012 C CA . LEU A 1 128 ? 0.261 -15.674 3.730 1.00 84.06 128 LEU A CA 1
ATOM 1013 C C . LEU A 1 128 ? 1.027 -16.854 4.327 1.00 84.06 128 LEU A C 1
ATOM 1015 O O . LEU A 1 128 ? 2.250 -16.843 4.301 1.00 84.06 128 LEU A O 1
ATOM 1019 N N . SER A 1 129 ? 0.352 -17.904 4.797 1.00 84.94 129 SER A N 1
ATOM 1020 C CA . SER A 1 129 ? 1.019 -19.123 5.261 1.00 84.94 129 SER A CA 1
ATOM 1021 C C . SER A 1 129 ? 1.860 -19.765 4.159 1.00 84.94 129 SER A C 1
ATOM 1023 O O . SER A 1 129 ? 2.987 -20.169 4.418 1.00 84.94 129 SER A O 1
ATOM 1025 N N . ARG A 1 130 ? 1.367 -19.817 2.915 1.00 80.56 130 ARG A N 1
ATOM 1026 C CA . ARG A 1 130 ? 2.147 -20.357 1.791 1.00 80.56 130 ARG A CA 1
ATOM 1027 C C . ARG A 1 130 ? 3.319 -19.455 1.422 1.00 80.56 130 ARG A C 1
ATOM 1029 O O . ARG A 1 130 ? 4.412 -19.960 1.207 1.00 80.56 130 ARG A O 1
ATOM 1036 N N . VAL A 1 131 ? 3.109 -18.141 1.388 1.00 75.94 131 VAL A N 1
ATOM 1037 C CA . VAL A 1 131 ? 4.160 -17.171 1.039 1.00 75.94 131 VAL A CA 1
ATOM 1038 C C . VAL A 1 131 ? 5.249 -17.109 2.117 1.00 75.94 131 VAL A C 1
ATOM 1040 O O . VAL A 1 131 ? 6.432 -17.151 1.798 1.00 75.94 131 VAL A O 1
ATOM 1043 N N . CYS A 1 132 ? 4.879 -17.067 3.398 1.00 67.38 132 CYS A N 1
ATOM 1044 C CA . CYS A 1 132 ? 5.836 -17.016 4.503 1.00 67.38 132 CYS A CA 1
ATOM 1045 C C . CYS A 1 132 ? 6.619 -18.326 4.660 1.00 67.38 132 CYS A C 1
ATOM 1047 O O . CYS A 1 132 ? 7.816 -18.268 4.930 1.00 67.38 132 CYS A O 1
ATOM 1049 N N . MET A 1 133 ? 6.003 -19.493 4.431 1.00 56.75 133 MET A N 1
ATOM 1050 C CA . MET A 1 133 ? 6.732 -20.770 4.479 1.00 56.75 133 MET A CA 1
ATOM 1051 C C . MET A 1 133 ? 7.832 -20.870 3.414 1.00 56.75 133 MET A C 1
ATOM 1053 O O . MET A 1 133 ? 8.856 -21.492 3.672 1.00 56.75 133 MET A O 1
ATOM 1057 N N . LEU A 1 134 ? 7.685 -20.203 2.263 1.00 54.62 134 LEU A N 1
ATOM 1058 C CA . LEU A 1 134 ? 8.744 -20.140 1.244 1.00 54.62 134 LEU A CA 1
ATOM 1059 C C . LEU A 1 134 ? 9.959 -19.310 1.691 1.00 54.62 134 LEU A C 1
ATOM 1061 O O . LEU A 1 134 ? 11.058 -19.533 1.195 1.00 54.62 134 LEU A O 1
ATOM 1065 N N . ASN A 1 135 ? 9.780 -18.401 2.654 1.00 47.22 135 ASN A N 1
ATOM 1066 C CA . ASN A 1 135 ? 10.855 -17.599 3.244 1.00 47.22 135 ASN A CA 1
ATOM 1067 C C . ASN A 1 135 ? 11.487 -18.235 4.498 1.00 47.22 135 ASN A C 1
ATOM 1069 O O . ASN A 1 135 ? 12.423 -17.660 5.043 1.00 47.22 135 ASN A O 1
ATOM 1073 N N . THR A 1 136 ? 10.995 -19.387 4.978 1.00 40.81 136 THR A N 1
ATOM 1074 C CA . THR A 1 136 ? 11.417 -19.981 6.269 1.00 40.81 136 THR A CA 1
ATOM 1075 C C . THR A 1 136 ? 12.266 -21.255 6.110 1.00 40.81 136 THR A C 1
ATOM 1077 O O . THR A 1 136 ? 12.282 -22.093 7.000 1.00 40.81 136 THR A O 1
ATOM 1080 N N . PHE A 1 137 ? 12.993 -21.431 5.000 1.00 37.62 137 PHE A N 1
ATOM 1081 C CA . PHE A 1 137 ? 13.897 -22.587 4.815 1.00 37.62 137 PHE A CA 1
ATOM 1082 C C . PHE A 1 137 ? 15.393 -22.275 4.961 1.00 37.62 137 PHE A C 1
ATOM 1084 O O . PHE A 1 137 ? 16.227 -23.097 4.590 1.00 37.62 137 PHE A O 1
ATOM 1091 N N . ILE A 1 138 ? 15.765 -21.113 5.504 1.00 36.97 138 ILE A N 1
ATOM 1092 C CA . ILE A 1 138 ? 17.172 -20.801 5.783 1.00 36.97 138 ILE A CA 1
ATOM 1093 C C . ILE A 1 138 ? 17.273 -20.083 7.129 1.00 36.97 138 ILE A C 1
ATOM 1095 O O . ILE A 1 138 ? 17.178 -18.860 7.202 1.00 36.97 138 ILE A O 1
ATOM 1099 N N . GLU A 1 139 ? 17.497 -20.841 8.200 1.00 37.53 139 GLU A N 1
ATOM 1100 C CA . GLU A 1 139 ? 18.085 -20.292 9.421 1.00 37.53 139 GLU A CA 1
ATOM 1101 C C . GLU A 1 139 ? 19.598 -20.538 9.379 1.00 37.53 139 GLU A C 1
ATOM 1103 O O . GLU A 1 139 ? 20.063 -21.676 9.326 1.00 37.53 139 GLU A O 1
ATOM 1108 N N . ILE A 1 140 ? 20.385 -19.459 9.372 1.00 38.47 140 ILE A N 1
ATOM 1109 C CA . ILE A 1 140 ? 21.837 -19.538 9.547 1.00 38.47 140 ILE A CA 1
ATOM 1110 C C . ILE A 1 140 ? 22.100 -19.669 11.047 1.00 38.47 140 ILE A C 1
ATOM 1112 O O . ILE A 1 140 ? 22.046 -18.680 11.777 1.00 38.47 140 ILE A O 1
ATOM 1116 N N . TYR A 1 141 ? 22.424 -20.876 11.509 1.00 32.59 141 TYR A N 1
ATOM 1117 C CA . TYR A 1 141 ? 22.896 -21.095 12.875 1.00 32.59 141 TYR A CA 1
ATOM 1118 C C . TYR A 1 141 ? 24.427 -21.095 12.880 1.00 32.59 141 TYR A C 1
ATOM 1120 O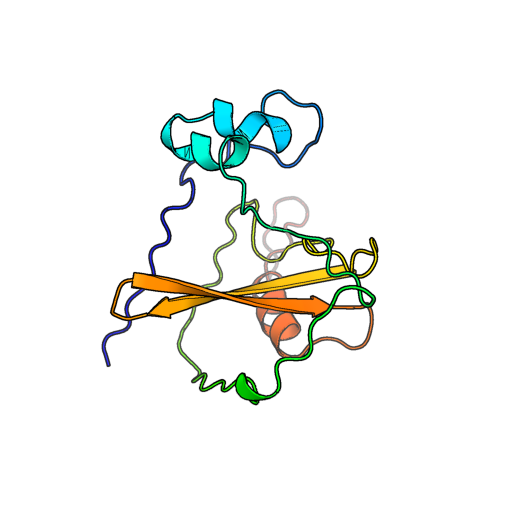 O . TYR A 1 141 ? 25.056 -21.983 12.306 1.00 32.59 141 TYR A O 1
ATOM 1128 N N . ASN A 1 142 ? 25.046 -20.083 13.499 1.00 30.19 142 ASN A N 1
ATOM 1129 C CA . ASN A 1 142 ? 26.510 -19.963 13.628 1.00 30.19 142 ASN A CA 1
ATOM 1130 C C . ASN A 1 142 ? 27.291 -20.168 12.311 1.00 30.19 142 ASN A C 1
ATOM 1132 O O . ASN A 1 142 ? 28.366 -20.764 12.304 1.00 30.19 142 ASN A O 1
ATOM 1136 N N . GLY A 1 143 ? 26.749 -19.693 11.186 1.00 35.00 143 GLY A N 1
ATOM 1137 C CA . GLY A 1 143 ? 27.419 -19.783 9.886 1.00 35.00 143 GLY A CA 1
ATOM 1138 C C . GLY A 1 143 ? 27.434 -21.178 9.249 1.00 35.00 143 GLY A C 1
ATOM 1139 O O . GLY A 1 143 ? 28.174 -21.380 8.290 1.00 35.00 143 GLY A O 1
ATOM 1140 N N . VAL A 1 144 ? 26.629 -22.129 9.735 1.00 29.30 144 VAL A N 1
ATOM 1141 C CA . VAL A 1 144 ? 26.491 -23.470 9.146 1.00 29.30 144 VAL A CA 1
ATOM 1142 C C . VAL A 1 144 ? 25.061 -23.679 8.645 1.00 29.30 144 VAL A C 1
ATOM 1144 O O . VAL A 1 144 ? 24.092 -23.409 9.353 1.00 29.30 144 VAL A O 1
ATOM 1147 N N . LEU A 1 145 ? 24.942 -24.157 7.404 1.00 34.31 145 LEU A N 1
ATOM 1148 C CA . LEU A 1 145 ? 23.677 -24.534 6.768 1.00 34.31 145 LEU A CA 1
ATOM 1149 C C . LEU A 1 145 ? 23.148 -25.832 7.394 1.00 34.31 145 LEU A C 1
ATOM 1151 O O . LEU A 1 145 ? 23.822 -26.860 7.334 1.00 34.31 145 LEU A O 1
ATOM 1155 N N . VAL A 1 146 ? 21.940 -25.798 7.960 1.00 32.41 146 VAL A N 1
ATOM 1156 C CA . VAL A 1 146 ? 21.242 -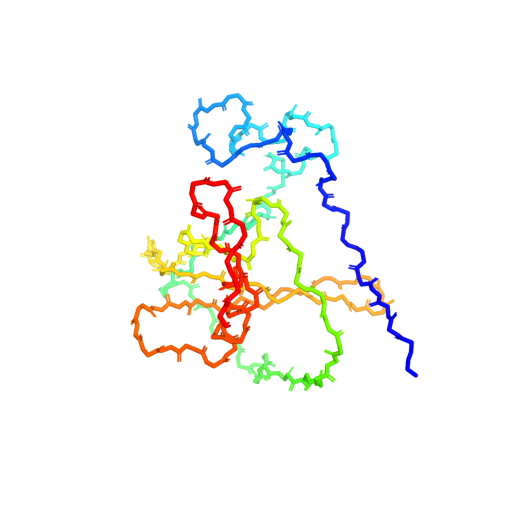26.982 8.485 1.00 32.41 146 VAL A CA 1
ATOM 1157 C C . VAL A 1 146 ? 19.940 -27.169 7.703 1.00 32.41 146 VAL A C 1
ATOM 1159 O O . VAL A 1 146 ? 19.139 -26.244 7.611 1.00 32.41 146 VAL A O 1
ATOM 1162 N N . PHE A 1 147 ? 19.742 -28.359 7.128 1.00 38.44 147 PHE A N 1
ATOM 1163 C CA . PHE A 1 147 ? 18.489 -28.775 6.489 1.00 38.44 147 PHE A CA 1
ATOM 1164 C C . PHE A 1 147 ? 17.648 -29.565 7.503 1.00 38.44 147 PHE A C 1
ATOM 1166 O O . PHE A 1 147 ? 18.200 -30.409 8.211 1.00 38.44 147 PHE A O 1
ATOM 1173 N N . SER A 1 148 ? 16.333 -29.351 7.537 1.00 39.69 148 SER A N 1
ATOM 1174 C CA . SER A 1 148 ? 15.367 -30.308 8.099 1.00 39.69 148 SER A CA 1
ATOM 1175 C C . SER A 1 148 ? 14.325 -30.658 7.055 1.00 39.69 148 SER A C 1
ATOM 1177 O O . SER A 1 148 ? 13.765 -29.687 6.494 1.00 39.69 148 SER A O 1
#

InterPro domains:
  IPR001148 Alpha carbonic anhydrase domain [SM01057] (19-147)
  IPR023561 Carbonic anhydrase, alpha-class [PTHR18952] (85-131)
  IPR036398 Alpha carbonic anhydrase domain superfamily [G3DSA:3.10.200.10] (14-85)
  IPR036398 Alpha carbonic anhydrase domain superfamily [G3DSA:3.10.200.10] (86-143)
  IPR036398 Alpha carbonic anhydrase domain superfamily [SSF51069] (17-132)
  IPR041891 Carbonic anhydrase, prokaryotic-like [cd03124] (26-131)

pLDDT: mean 79.35, std 21.05, range [23.81, 97.06]

Radius of gyration: 18.79 Å; chains: 1; bounding box: 52×48×38 Å

Secondary structure (DSSP, 8-sta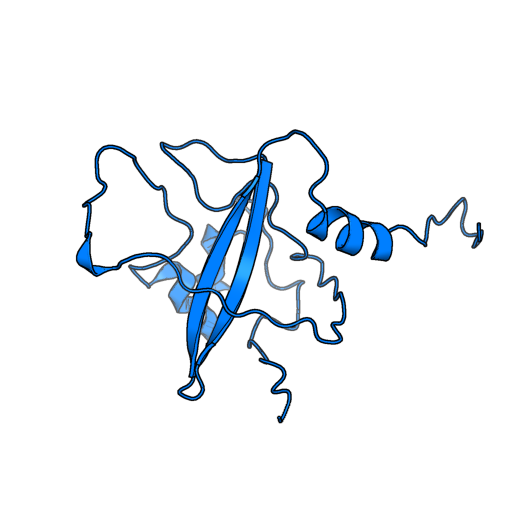te):
-----------S-TTS--S-TTSTTSGGGHHHH-GGGTHHHH-SS-S--EE-GGGPPP-GGG-SPP-------------SS-SSBSS-SSEETTEEPSEEEEEEEE-TT--EEEEEEEE-SSSPPHHHHHHHHHT-S--EETTEE---

Foldseek 3Di:
DDDDPPDDPDDPDPVQADCDPPDCRHQQNQLVSDVVSVCSNPPPDDDDEEAEPVPDDDDCVVPDDDDDDDDDDDDQDDPPQDPWDAFDRYHYNNHTAGTKDWDWDADPVGDIDIDIDGDHDDDDDPVVVVSVVVVPQADQDVNDGDGD

Sequence (148 aa):
MNVSIASFDEAEDETVFTYIEGTDKGPKEWGKLDPHWKLCDTRKLQSPIDIPSGKLQLVPSLGKLKMNYNPVPAVLKNRGHDIKHSPSEHTFNGTRYALELHMVHKSDHGEMAVTAVVYKYGRPDPFLSRVCMLNTFIEIYNGVLVFS

Organism: Hibiscus syriacus (NCBI:txid106335)